Protein AF-A0A6A4QFP0-F1 (afdb_monomer)

Sequence (72 aa):
MVFAVNQDKLGVQGKKVKNDTNLEVWAGSLSGNKTAVILWNRSSSNATVTASWSDIGLKLGTKVDARDLWVV

Solvent-accessible surface area (backbone atoms only — not comparable to full-atom values): 4799 Å² total; per-residue (Å²): 102,64,65,58,69,78,64,39,90,67,74,53,74,62,40,79,59,44,79,56,97,42,38,36,32,31,28,24,66,42,72,89,91,36,68,48,76,46,77,42,74,71,55,98,63,93,76,92,74,86,82,54,48,70,62,58,77,39,64,84,88,66,86,77,88,84,75,81,54,79,81,120

Mean predicted aligned error: 8.96 Å

Organism: Lupinu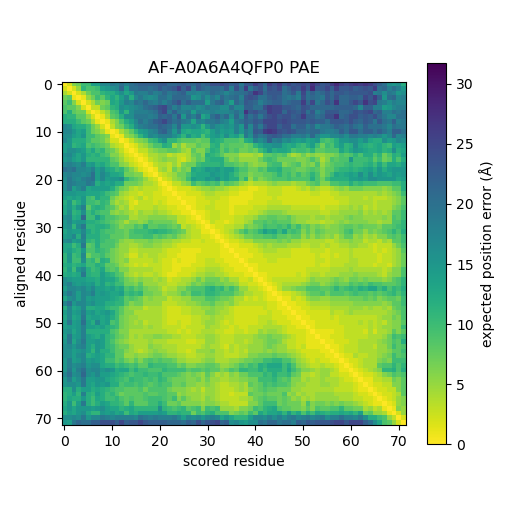s albus (NCBI:txid3870)

InterPro domains:
  IPR002241 Glycoside hydrolase, family 27 [PTHR11452] (2-70)
  IPR013780 Glycosyl hydrolase, all-beta [G3DSA:2.60.40.1180] (11-72)
  IPR041233 Alpha galactosidase, C-terminal domain [PF17801] (21-70)

pLDDT: mean 74.69, std 13.65, range [40.25, 87.0]

Secondary structure (DSSP, 8-state):
-THHHHT-TT--PPEEEEEETTEEEEEEEETTTEEEEEEEE-SSS-------GGGGT--TT-------SS--

Foldseek 3Di:
DVVCVVVFPVNWPWDFLDDDPQWTWTWTQGPPRDMDIDTGGRDPDDDDHDDDCVSRVHDPPDDDDDDDPPPD

Nearest PDB structures (foldseek):
  7o1f-assembly1_C  TM=5.746E-01  e=2.451E+00  Thermochaetoides thermophila DSM 1495
  8gnn-assembly1_A  TM=5.508E-01  e=3.586E+00  Homo sapiens
  8wu8-assembly1_A  TM=5.251E-01  e=3.821E+00  Homo sapiens
  6j8y-assembly1_A  TM=5.160E-01  e=3.365E+00  Homo sapiens
  1e2v-assembly3_C  TM=5.490E-01  e=5.957E+00  Chlamydomonas reinhardtii

Structure (mmCIF, N/CA/C/O backbone):
data_AF-A0A6A4QFP0-F1
#
_entry.id   AF-A0A6A4QFP0-F1
#
loop_
_atom_site.group_PDB
_atom_site.id
_atom_site.type_symbol
_atom_site.label_atom_id
_atom_site.label_alt_id
_atom_site.label_comp_id
_atom_site.label_asym_id
_atom_site.label_entity_id
_atom_site.label_seq_id
_atom_site.pdbx_PDB_ins_code
_atom_site.Cartn_x
_atom_site.Cartn_y
_atom_site.Cartn_z
_atom_site.occupancy
_atom_site.B_iso_or_equiv
_atom_site.auth_seq_id
_atom_site.auth_comp_id
_atom_site.auth_asym_id
_atom_site.auth_atom_id
_atom_site.pdbx_PDB_model_num
ATOM 1 N N . MET A 1 1 ? -13.672 -3.376 -9.936 1.00 51.69 1 MET A N 1
ATOM 2 C CA . MET A 1 1 ? -13.631 -2.098 -10.680 1.00 51.69 1 MET A CA 1
ATOM 3 C C . MET A 1 1 ? -13.005 -1.023 -9.809 1.00 51.69 1 MET A C 1
ATOM 5 O O . MET A 1 1 ? -13.537 -0.724 -8.746 1.00 51.69 1 MET A O 1
ATOM 9 N N . VAL A 1 2 ? -11.901 -0.438 -10.269 1.00 52.34 2 VAL A N 1
ATOM 10 C CA . VAL A 1 2 ? -11.157 0.640 -9.590 1.00 52.34 2 VAL A CA 1
ATOM 11 C C . VAL A 1 2 ? -12.008 1.888 -9.279 1.00 52.34 2 VAL A C 1
ATOM 13 O O . VAL A 1 2 ? -11.754 2.588 -8.304 1.00 52.34 2 VAL A O 1
ATOM 16 N N . PHE A 1 3 ? -13.094 2.115 -10.027 1.00 40.25 3 PHE A N 1
ATOM 17 C CA . PHE A 1 3 ? -14.026 3.229 -9.810 1.00 40.25 3 PHE A CA 1
ATOM 18 C C . PHE A 1 3 ? -14.760 3.188 -8.461 1.00 40.25 3 PHE A C 1
ATOM 20 O O . PHE A 1 3 ? -15.070 4.241 -7.910 1.00 40.25 3 PHE A O 1
ATOM 27 N N . ALA A 1 4 ? -14.994 1.999 -7.895 1.00 52.69 4 ALA A N 1
ATOM 28 C CA . ALA A 1 4 ? -15.678 1.861 -6.608 1.00 52.69 4 ALA A CA 1
ATOM 29 C C . ALA A 1 4 ? -14.815 2.322 -5.419 1.00 52.69 4 ALA A C 1
ATOM 31 O O . ALA A 1 4 ? -15.363 2.736 -4.406 1.00 52.69 4 ALA A O 1
ATOM 32 N N . VAL A 1 5 ? -13.482 2.297 -5.553 1.00 53.09 5 VAL A N 1
ATOM 33 C CA . VAL A 1 5 ? -12.558 2.814 -4.526 1.00 53.09 5 VAL A CA 1
ATOM 34 C C . VAL A 1 5 ? -12.614 4.341 -4.477 1.00 53.09 5 VAL A C 1
ATOM 36 O O . VAL A 1 5 ? -12.646 4.923 -3.400 1.00 53.09 5 VAL A O 1
ATOM 39 N N . ASN A 1 6 ? -12.684 4.994 -5.641 1.00 51.88 6 ASN A N 1
ATOM 40 C CA . ASN A 1 6 ? -12.772 6.453 -5.737 1.00 51.88 6 ASN A CA 1
ATOM 41 C C . ASN A 1 6 ? -14.162 7.009 -5.358 1.00 51.88 6 ASN A C 1
ATOM 43 O O . ASN A 1 6 ? -14.282 8.178 -5.014 1.00 51.88 6 ASN A O 1
ATOM 47 N N . GLN A 1 7 ? -15.215 6.190 -5.428 1.00 46.34 7 GLN A N 1
ATOM 48 C CA . GLN A 1 7 ? -16.590 6.556 -5.054 1.00 46.34 7 GLN A CA 1
ATOM 49 C C . GLN A 1 7 ? -16.983 6.042 -3.654 1.00 46.34 7 GLN A C 1
ATOM 51 O O . GLN A 1 7 ? -18.170 6.022 -3.318 1.00 46.34 7 GLN A O 1
ATOM 56 N N . ASP A 1 8 ? -16.022 5.598 -2.833 1.00 50.28 8 ASP A N 1
ATOM 57 C CA . ASP A 1 8 ? -16.328 5.132 -1.480 1.00 50.28 8 ASP A CA 1
ATOM 58 C C . ASP A 1 8 ? -16.817 6.303 -0.609 1.00 50.28 8 ASP A C 1
ATOM 60 O O . ASP A 1 8 ? -16.168 7.344 -0.487 1.00 50.28 8 ASP A O 1
ATOM 64 N N . LYS A 1 9 ? -17.996 6.120 0.000 1.00 44.94 9 LYS A N 1
ATOM 65 C CA . LYS A 1 9 ? -18.721 7.145 0.771 1.00 44.94 9 LYS A CA 1
ATOM 66 C C . LYS A 1 9 ? -17.949 7.700 1.973 1.00 44.94 9 LYS A C 1
ATOM 68 O O . LYS A 1 9 ? -18.378 8.714 2.516 1.00 44.94 9 LYS A O 1
ATOM 73 N N . LEU A 1 10 ? -16.858 7.063 2.408 1.00 46.88 10 LEU A N 1
ATOM 74 C CA . LEU A 1 10 ? -16.023 7.592 3.489 1.00 46.88 10 LEU A CA 1
ATOM 75 C C . LEU A 1 10 ? -15.182 8.798 3.069 1.00 46.88 10 LEU A C 1
ATOM 77 O O . LEU A 1 10 ? -14.798 9.569 3.943 1.00 46.88 10 LEU A O 1
ATOM 81 N N . GLY A 1 11 ? -14.875 8.969 1.776 1.00 51.09 11 GLY A N 1
ATOM 82 C CA . GLY A 1 11 ? -14.081 10.107 1.294 1.00 51.09 11 GLY A CA 1
ATOM 83 C C . GLY A 1 11 ? -12.687 10.224 1.930 1.00 51.09 11 GLY A C 1
ATOM 84 O O . GLY A 1 11 ? -12.065 11.283 1.861 1.00 51.09 11 GLY A O 1
ATOM 85 N N . VAL A 1 12 ? -12.187 9.163 2.574 1.00 55.22 12 VAL A N 1
ATOM 86 C CA . VAL A 1 12 ? -10.866 9.158 3.206 1.00 55.22 12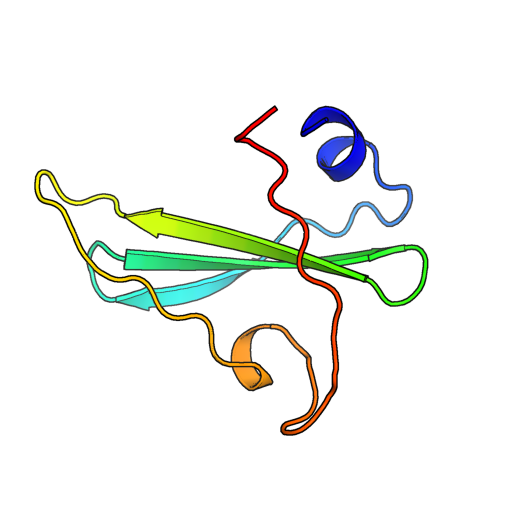 VAL A CA 1
ATOM 87 C C . VAL A 1 12 ? -9.827 9.010 2.108 1.00 55.22 12 VAL A C 1
ATOM 89 O 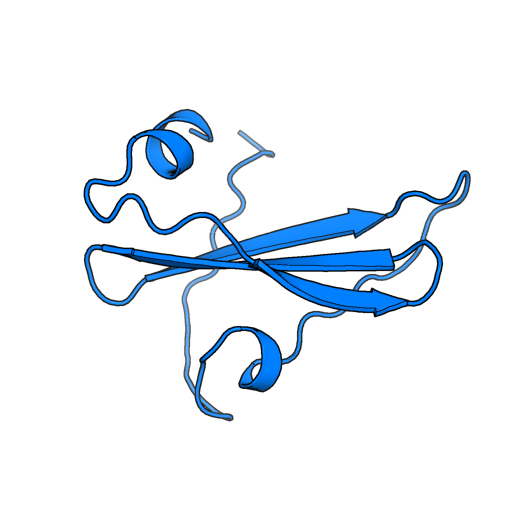O . VAL A 1 12 ? -9.637 7.936 1.538 1.00 55.22 12 VAL A O 1
ATOM 92 N N . GLN A 1 13 ? -9.152 10.114 1.804 1.00 59.12 13 GLN A N 1
ATOM 93 C CA . GLN A 1 13 ? -8.034 10.115 0.877 1.00 59.12 13 GLN A CA 1
ATOM 94 C C . GLN A 1 13 ? -6.958 9.144 1.381 1.00 59.12 13 GLN A C 1
ATOM 96 O O . GLN A 1 13 ? -6.496 9.249 2.520 1.00 59.12 13 GLN A O 1
ATOM 101 N N . GLY A 1 14 ? -6.561 8.195 0.529 1.00 65.69 14 GLY A N 1
ATOM 102 C CA . GLY A 1 14 ? -5.459 7.289 0.833 1.00 65.69 14 GLY A CA 1
ATOM 103 C C . GLY A 1 14 ? -4.209 8.087 1.198 1.00 65.69 14 GLY A C 1
ATOM 104 O O . GLY A 1 14 ? -3.823 9.019 0.490 1.00 65.69 14 GLY A O 1
ATOM 105 N N . LYS A 1 15 ? -3.579 7.739 2.318 1.00 70.56 15 LYS A N 1
ATOM 106 C CA . LYS A 1 15 ? -2.356 8.387 2.787 1.00 70.56 15 LYS A CA 1
ATOM 107 C C . LYS A 1 15 ? -1.154 7.546 2.376 1.00 70.56 15 LYS A C 1
ATOM 109 O O . LYS A 1 15 ? -1.210 6.317 2.394 1.00 70.56 15 LYS A O 1
ATOM 114 N N . LYS A 1 16 ? -0.047 8.206 2.041 1.00 75.31 16 LYS A N 1
ATOM 115 C CA . LYS A 1 16 ? 1.251 7.543 1.898 1.00 75.31 16 LYS A CA 1
ATOM 116 C C . LYS A 1 16 ? 1.692 7.039 3.272 1.00 75.31 16 LYS A C 1
ATOM 118 O O . LYS A 1 16 ? 1.892 7.843 4.183 1.00 75.31 16 LYS A O 1
ATOM 123 N N . VAL A 1 17 ? 1.807 5.725 3.417 1.00 77.50 17 VAL A N 1
ATOM 124 C CA . VAL A 1 17 ? 2.166 5.065 4.683 1.00 77.50 17 VAL A CA 1
ATOM 125 C C . VAL A 1 17 ? 3.611 4.577 4.693 1.00 77.50 17 VAL A C 1
ATOM 127 O O . VAL A 1 17 ? 4.207 4.476 5.759 1.00 77.50 17 VAL A O 1
ATOM 130 N N . LYS A 1 18 ? 4.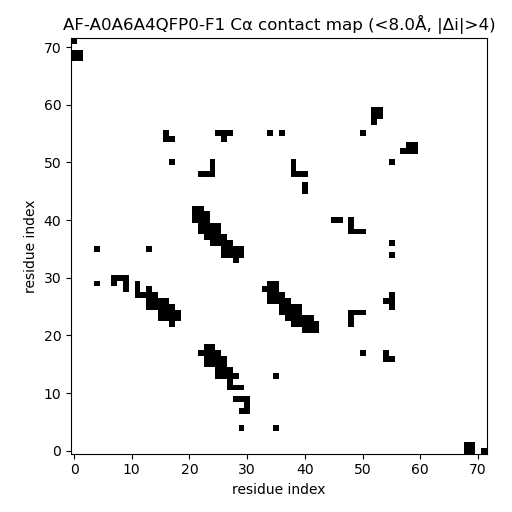209 4.365 3.514 1.00 74.50 18 LYS A N 1
ATOM 131 C CA . LYS A 1 18 ? 5.640 4.082 3.368 1.00 74.50 18 LYS A CA 1
ATOM 132 C C . LYS A 1 18 ? 6.203 4.762 2.125 1.00 74.50 18 LYS A C 1
ATOM 134 O O . LYS A 1 18 ? 5.550 4.791 1.081 1.00 74.50 18 LYS A O 1
ATOM 139 N N . ASN A 1 19 ? 7.411 5.302 2.254 1.00 74.38 19 ASN A N 1
ATOM 140 C CA . ASN A 1 19 ? 8.179 5.877 1.158 1.00 74.38 19 ASN A CA 1
ATOM 141 C C . ASN A 1 19 ? 9.617 5.371 1.246 1.00 74.38 19 ASN A C 1
ATOM 143 O O . ASN A 1 19 ? 10.358 5.800 2.127 1.00 74.38 19 ASN A O 1
ATOM 147 N N . ASP A 1 20 ? 9.986 4.457 0.358 1.00 72.62 20 ASP A N 1
ATOM 148 C CA . ASP A 1 20 ? 11.339 3.928 0.264 1.00 72.62 20 ASP A CA 1
ATOM 149 C C . ASP A 1 20 ? 11.918 4.282 -1.108 1.00 72.62 20 ASP A C 1
ATOM 151 O O . ASP A 1 20 ? 11.834 3.505 -2.057 1.00 72.62 20 ASP A O 1
ATOM 155 N N . THR A 1 21 ? 12.420 5.518 -1.220 1.00 77.06 21 THR A N 1
ATOM 156 C CA . THR A 1 21 ? 12.971 6.179 -2.423 1.00 77.06 21 THR A CA 1
ATOM 157 C C . THR A 1 21 ? 12.051 6.155 -3.653 1.00 77.06 21 THR A C 1
ATOM 159 O O . THR A 1 21 ? 11.500 7.184 -4.032 1.00 77.06 21 THR A O 1
ATOM 162 N N . ASN A 1 22 ? 11.881 4.986 -4.272 1.00 82.06 22 ASN A N 1
ATOM 163 C CA . ASN A 1 22 ? 11.053 4.747 -5.451 1.00 82.06 22 ASN A CA 1
ATOM 164 C C . ASN A 1 22 ? 9.869 3.807 -5.180 1.00 82.06 22 ASN A C 1
ATOM 166 O O . ASN A 1 22 ? 9.039 3.618 -6.064 1.00 82.06 22 ASN A O 1
ATOM 170 N N . LEU A 1 23 ? 9.787 3.188 -4.004 1.00 84.88 23 LEU A N 1
ATOM 171 C CA . LEU A 1 23 ? 8.712 2.272 -3.642 1.00 84.88 23 LEU A CA 1
ATOM 172 C C . LEU A 1 23 ? 7.773 2.968 -2.663 1.00 84.88 23 LEU A C 1
ATOM 174 O O . LEU A 1 23 ? 8.168 3.363 -1.565 1.00 84.88 23 LEU A O 1
ATOM 178 N N . GLU A 1 24 ? 6.517 3.113 -3.058 1.00 85.69 24 GLU A N 1
ATOM 179 C CA . GLU A 1 24 ? 5.499 3.758 -2.247 1.00 85.69 24 GLU A CA 1
ATOM 180 C C . GLU A 1 24 ? 4.403 2.763 -1.873 1.00 85.69 24 GLU A C 1
ATOM 182 O O . GLU A 1 24 ? 3.937 1.971 -2.695 1.00 85.69 24 GLU A O 1
ATOM 187 N N . VAL A 1 25 ? 3.963 2.839 -0.619 1.00 85.88 25 VAL A N 1
ATOM 188 C CA . VAL A 1 25 ? 2.750 2.168 -0.155 1.00 85.88 25 VAL A CA 1
ATOM 189 C C . VAL A 1 25 ? 1.765 3.240 0.260 1.00 85.88 25 VAL A C 1
ATOM 191 O O . VAL A 1 25 ? 2.080 4.111 1.078 1.00 85.88 25 VAL A O 1
ATOM 194 N N . TRP A 1 26 ? 0.563 3.158 -0.291 1.00 84.94 26 TRP A N 1
ATOM 195 C CA . TRP A 1 26 ? -0.554 4.009 0.083 1.00 84.94 26 TRP A CA 1
ATOM 196 C C . TRP A 1 26 ? -1.653 3.151 0.676 1.00 84.94 26 TRP A C 1
ATOM 198 O O . TRP A 1 26 ? -1.928 2.066 0.166 1.00 84.94 26 TRP A O 1
ATOM 208 N N . ALA A 1 27 ? -2.291 3.641 1.732 1.00 86.56 27 ALA A N 1
ATOM 209 C CA . ALA A 1 27 ? -3.428 2.965 2.328 1.00 86.56 27 ALA A CA 1
ATOM 210 C C . ALA A 1 27 ? -4.513 3.951 2.745 1.00 86.56 27 ALA A C 1
ATOM 212 O O . ALA A 1 27 ? -4.237 5.086 3.139 1.00 86.56 27 ALA A O 1
ATOM 213 N N . GLY A 1 28 ? -5.758 3.504 2.647 1.00 83.50 28 GLY A N 1
ATOM 214 C CA . GLY A 1 28 ? -6.926 4.258 3.075 1.00 83.50 28 GLY A CA 1
ATOM 215 C C . GLY A 1 28 ? -8.001 3.318 3.591 1.00 83.50 28 GLY A C 1
ATOM 216 O O . GLY A 1 28 ? -8.263 2.274 2.991 1.00 83.50 28 GLY A O 1
ATOM 217 N N . SER A 1 29 ? -8.618 3.681 4.711 1.00 79.56 29 SER A N 1
ATOM 218 C CA . SER A 1 29 ? -9.772 2.954 5.232 1.00 79.56 29 SER A CA 1
ATOM 219 C C . SER A 1 29 ? -10.974 3.181 4.318 1.00 79.56 29 SER A C 1
ATOM 221 O O . SER A 1 29 ? -11.294 4.316 3.973 1.00 79.56 29 SER A O 1
ATOM 223 N N . LEU A 1 30 ? -11.642 2.095 3.949 1.00 74.56 30 LEU A N 1
ATOM 224 C CA . LEU A 1 30 ? -12.883 2.085 3.185 1.00 74.56 30 LEU A CA 1
ATOM 225 C C . LEU A 1 30 ? -14.061 1.717 4.090 1.00 74.56 30 LEU A C 1
ATOM 227 O O . LEU A 1 30 ? -13.901 1.209 5.206 1.00 74.56 30 LEU A O 1
ATOM 231 N N . SER A 1 31 ? -15.269 1.925 3.578 1.00 73.00 31 SER A N 1
ATOM 232 C CA . SER A 1 31 ? -16.492 1.520 4.265 1.00 73.00 31 SER A CA 1
ATOM 233 C C . SER A 1 31 ? -16.551 0.010 4.543 1.00 73.00 31 SER A C 1
ATOM 235 O O . SER A 1 31 ? -16.062 -0.825 3.777 1.00 73.00 31 SER A O 1
ATOM 237 N N . GLY A 1 32 ? -17.159 -0.356 5.678 1.00 73.69 32 GLY A N 1
ATOM 238 C CA . GLY A 1 32 ? -17.368 -1.757 6.058 1.00 73.69 32 GLY A CA 1
ATOM 239 C C . GLY A 1 32 ? -16.112 -2.493 6.535 1.00 73.69 32 GLY A C 1
ATOM 240 O O . GLY A 1 32 ? -15.961 -3.670 6.218 1.00 73.69 32 GLY A O 1
ATOM 241 N N . ASN A 1 33 ? -15.229 -1.823 7.289 1.00 74.69 33 ASN A N 1
ATOM 242 C CA . ASN A 1 33 ? -13.978 -2.386 7.829 1.00 74.69 33 ASN A CA 1
ATOM 243 C C . ASN A 1 33 ? -13.028 -2.929 6.750 1.00 74.69 33 ASN A C 1
ATOM 245 O O . ASN A 1 33 ? -12.327 -3.919 6.959 1.00 74.69 33 ASN A O 1
ATOM 249 N N . LYS A 1 34 ? -13.021 -2.288 5.581 1.00 79.19 34 LYS A N 1
ATOM 250 C CA . LYS A 1 34 ? -12.126 -2.623 4.475 1.00 79.19 34 LYS A CA 1
ATOM 251 C C . LYS A 1 34 ? -10.973 -1.630 4.429 1.00 79.19 34 LYS A C 1
ATOM 253 O O . LYS A 1 34 ? -11.111 -0.488 4.855 1.00 79.19 34 LYS A O 1
ATOM 258 N N . THR A 1 35 ? -9.863 -2.051 3.841 1.00 83.50 35 THR A N 1
ATOM 259 C CA . THR A 1 35 ? -8.697 -1.194 3.617 1.00 83.50 35 THR A CA 1
ATOM 260 C C . THR A 1 35 ? -8.310 -1.274 2.149 1.00 83.50 35 THR A C 1
ATOM 262 O O . THR A 1 35 ? -8.111 -2.366 1.618 1.00 83.50 35 THR A O 1
ATOM 265 N N . ALA A 1 36 ? -8.212 -0.123 1.488 1.00 84.44 36 ALA A N 1
ATOM 266 C CA . ALA A 1 36 ? -7.584 -0.007 0.180 1.00 84.44 36 ALA A CA 1
ATOM 267 C C . ALA A 1 36 ? -6.073 0.106 0.361 1.00 84.44 36 ALA A C 1
ATOM 269 O O . ALA A 1 36 ? -5.612 0.878 1.203 1.00 84.44 36 ALA A O 1
ATOM 270 N N . VAL A 1 37 ? -5.313 -0.624 -0.452 1.00 85.25 37 VAL A N 1
ATOM 271 C CA . VAL A 1 37 ? -3.849 -0.566 -0.475 1.00 85.25 37 VAL A CA 1
ATOM 272 C C . VAL A 1 37 ? -3.391 -0.401 -1.918 1.00 85.25 37 VAL A C 1
ATOM 274 O O . VAL A 1 37 ? -3.881 -1.097 -2.805 1.00 85.25 37 VAL A O 1
ATOM 277 N N . ILE A 1 38 ? -2.450 0.510 -2.150 1.00 85.56 38 ILE A N 1
ATOM 278 C CA . ILE A 1 38 ? -1.767 0.678 -3.434 1.00 85.56 38 ILE A CA 1
ATOM 279 C C . ILE A 1 38 ? -0.281 0.440 -3.202 1.00 85.56 38 ILE A C 1
ATOM 281 O O . ILE A 1 38 ? 0.338 1.087 -2.355 1.00 85.56 38 ILE A O 1
ATOM 285 N N . LEU A 1 39 ? 0.278 -0.481 -3.980 1.00 86.88 39 LEU A N 1
ATOM 286 C CA . LEU A 1 39 ? 1.707 -0.744 -4.054 1.00 86.88 39 LEU A CA 1
ATOM 287 C C . LEU A 1 39 ? 2.227 -0.101 -5.336 1.00 86.88 39 LEU A C 1
ATOM 289 O O . LEU A 1 39 ? 1.837 -0.507 -6.429 1.00 86.88 39 LEU A O 1
ATOM 293 N N . TRP A 1 40 ? 3.068 0.921 -5.211 1.00 84.56 40 TRP A N 1
ATOM 294 C CA . TRP A 1 40 ? 3.534 1.690 -6.357 1.00 84.56 40 TRP A CA 1
ATOM 295 C C . TRP A 1 40 ? 5.055 1.662 -6.456 1.00 84.56 40 TRP A C 1
ATOM 297 O O . TRP A 1 40 ? 5.763 2.254 -5.645 1.00 84.56 40 TRP A O 1
ATOM 307 N N . ASN A 1 41 ? 5.555 0.982 -7.485 1.00 86.38 41 ASN A N 1
ATOM 308 C CA . ASN A 1 41 ? 6.950 1.055 -7.889 1.00 86.38 41 ASN A CA 1
ATOM 309 C C . ASN A 1 41 ? 7.130 2.186 -8.916 1.00 86.38 41 ASN A C 1
ATOM 311 O O . ASN A 1 41 ? 6.599 2.116 -10.022 1.00 86.38 41 ASN A O 1
ATOM 315 N N . ARG A 1 42 ? 7.867 3.232 -8.539 1.00 83.06 42 ARG A N 1
ATOM 316 C CA . ARG A 1 42 ? 8.205 4.396 -9.374 1.00 83.06 42 ARG A CA 1
ATOM 317 C C . ARG A 1 42 ? 9.569 4.274 -10.055 1.00 83.06 42 ARG A C 1
ATOM 319 O O . ARG A 1 42 ? 9.987 5.208 -10.736 1.00 83.06 42 ARG A O 1
ATOM 326 N N . SER A 1 43 ? 10.279 3.168 -9.846 1.00 83.19 43 SER A N 1
ATOM 327 C CA . SER A 1 43 ? 11.550 2.909 -10.521 1.00 83.19 43 SER A CA 1
ATOM 328 C C . SER A 1 43 ? 11.333 2.410 -11.953 1.00 83.19 43 SER A C 1
ATOM 330 O O . SER A 1 43 ? 10.235 2.009 -12.334 1.00 83.19 43 SER A O 1
ATOM 332 N N . SER A 1 44 ? 12.394 2.437 -12.756 1.00 83.00 44 SER A N 1
ATOM 333 C CA . SER A 1 44 ? 12.402 1.916 -14.128 1.00 83.00 44 SER A CA 1
ATOM 334 C C . SER A 1 44 ? 12.614 0.398 -14.209 1.00 83.00 44 SER A C 1
ATOM 336 O O . SER A 1 44 ? 12.630 -0.155 -15.308 1.00 83.00 44 SER A O 1
ATOM 338 N N . SER A 1 45 ? 12.790 -0.281 -13.073 1.00 87.00 45 SER A N 1
ATOM 339 C CA . SER A 1 45 ? 13.043 -1.719 -12.983 1.00 87.00 45 SER A CA 1
ATOM 340 C C . SER A 1 45 ? 11.972 -2.427 -12.156 1.00 87.00 45 SER A C 1
ATOM 342 O O . SER A 1 45 ? 11.245 -1.815 -11.375 1.00 87.00 45 SER A O 1
ATOM 344 N N . ASN A 1 46 ? 11.855 -3.745 -12.329 1.00 85.50 46 ASN A N 1
ATOM 345 C CA . ASN A 1 46 ? 10.940 -4.537 -11.517 1.00 85.50 46 ASN A CA 1
ATOM 346 C C . ASN A 1 46 ? 11.442 -4.608 -10.063 1.00 85.50 46 ASN A C 1
ATOM 348 O O . ASN A 1 46 ? 12.629 -4.842 -9.834 1.00 85.50 46 ASN A O 1
ATOM 35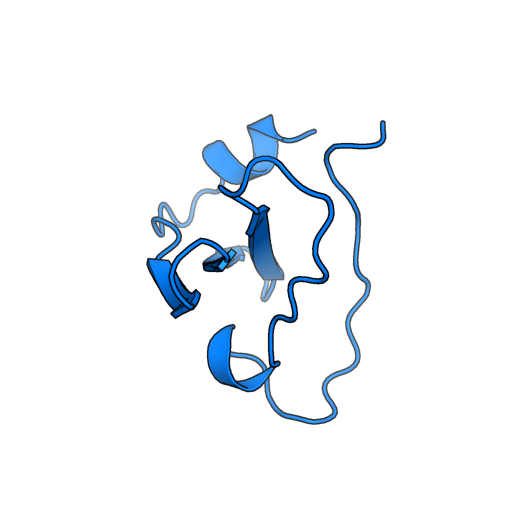2 N N . ALA A 1 47 ? 10.548 -4.413 -9.093 1.00 85.12 47 ALA A N 1
ATOM 353 C CA . ALA A 1 47 ? 10.888 -4.388 -7.674 1.00 85.12 47 ALA A CA 1
ATOM 354 C C . ALA A 1 47 ? 9.725 -4.893 -6.814 1.00 85.12 47 ALA A C 1
ATOM 356 O O . ALA A 1 47 ? 8.555 -4.638 -7.105 1.00 85.12 47 ALA A O 1
ATOM 357 N N . THR A 1 48 ? 10.062 -5.576 -5.721 1.00 86.81 48 THR A N 1
ATOM 358 C CA . THR A 1 48 ? 9.085 -6.054 -4.740 1.00 86.81 48 THR A CA 1
ATOM 359 C C . THR A 1 48 ? 8.711 -4.927 -3.786 1.00 86.81 48 THR A C 1
ATOM 361 O O . THR A 1 48 ? 9.568 -4.391 -3.086 1.00 86.81 48 THR A O 1
ATOM 364 N N . VAL A 1 49 ? 7.421 -4.594 -3.721 1.00 85.06 49 VAL A N 1
ATOM 365 C CA . VAL A 1 49 ? 6.870 -3.636 -2.754 1.00 85.06 49 VAL A CA 1
ATOM 366 C C . VAL A 1 49 ? 6.097 -4.400 -1.686 1.00 85.06 49 VAL A C 1
ATOM 368 O O . VAL A 1 49 ? 5.176 -5.149 -2.004 1.00 85.06 49 VAL A O 1
ATOM 371 N 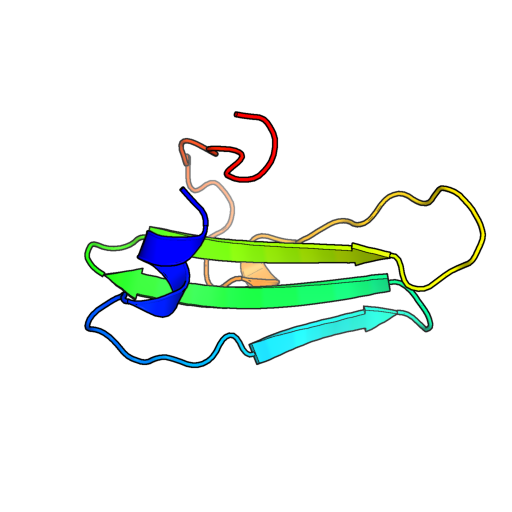N . THR A 1 50 ? 6.446 -4.185 -0.419 1.00 86.88 50 THR A N 1
ATOM 372 C CA . THR A 1 50 ? 5.805 -4.855 0.722 1.00 86.88 50 THR A CA 1
ATOM 373 C C . THR A 1 50 ? 5.052 -3.844 1.579 1.00 86.88 50 THR A C 1
ATOM 375 O O . THR A 1 50 ? 5.654 -2.891 2.078 1.00 86.88 50 THR A O 1
ATOM 378 N N . ALA A 1 51 ? 3.754 -4.080 1.786 1.00 86.00 51 ALA A N 1
ATOM 379 C CA . ALA A 1 51 ? 2.937 -3.373 2.769 1.00 86.00 51 ALA A CA 1
ATOM 380 C C . ALA A 1 51 ? 2.833 -4.195 4.058 1.00 86.00 51 ALA A C 1
ATOM 382 O O . ALA A 1 51 ? 2.365 -5.334 4.034 1.00 86.00 51 ALA A O 1
ATOM 383 N N . SER A 1 52 ? 3.252 -3.621 5.184 1.00 86.69 52 SER A N 1
ATOM 384 C CA . SER A 1 52 ? 3.106 -4.261 6.495 1.00 86.69 52 SER A CA 1
ATOM 385 C C . SER A 1 52 ? 1.706 -4.000 7.047 1.00 86.69 52 SER A C 1
ATOM 387 O O . SER A 1 52 ? 1.175 -2.903 6.880 1.00 86.69 52 SER A O 1
ATOM 389 N N . TRP A 1 53 ? 1.122 -4.963 7.769 1.00 86.75 53 TRP A N 1
ATOM 390 C CA . TRP A 1 53 ? -0.210 -4.788 8.368 1.00 86.75 53 TRP A CA 1
ATOM 391 C C . TRP A 1 53 ? -0.307 -3.558 9.275 1.00 86.75 53 TRP A C 1
ATOM 393 O O . TRP A 1 53 ? -1.281 -2.812 9.182 1.00 86.75 53 TRP A O 1
ATOM 403 N N . SER A 1 54 ? 0.731 -3.308 10.078 1.00 84.38 54 SER A N 1
ATO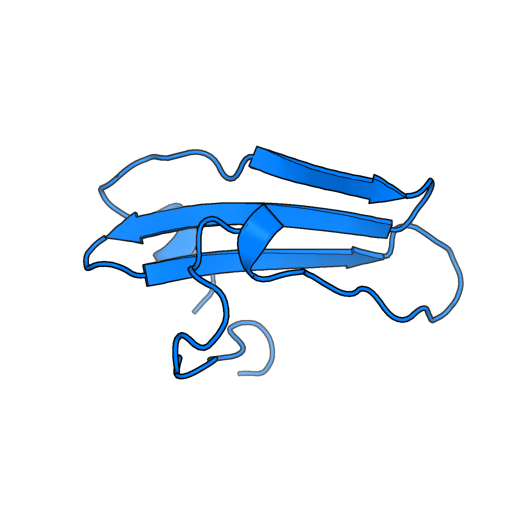M 404 C CA . SER A 1 54 ? 0.842 -2.125 10.938 1.00 84.38 54 SER A CA 1
ATOM 405 C C . SER A 1 54 ? 0.723 -0.814 10.165 1.00 84.38 54 SER A C 1
ATOM 407 O O . SER A 1 54 ? 0.088 0.122 10.644 1.00 84.38 54 SER A O 1
ATOM 409 N N . ASP A 1 55 ? 1.298 -0.762 8.964 1.00 81.69 55 ASP A N 1
ATOM 410 C CA . ASP A 1 55 ? 1.406 0.460 8.163 1.00 81.69 55 ASP A CA 1
ATOM 411 C C . ASP A 1 55 ? 0.061 0.807 7.517 1.00 81.69 55 ASP A C 1
ATOM 413 O O . ASP A 1 55 ? -0.227 1.969 7.253 1.00 81.69 55 ASP A O 1
ATOM 417 N N . ILE A 1 56 ? -0.790 -0.198 7.300 1.00 82.62 56 ILE A N 1
ATOM 418 C CA . ILE A 1 56 ? -2.102 -0.061 6.653 1.00 82.62 56 ILE A CA 1
ATOM 419 C C . ILE A 1 56 ? -3.270 -0.158 7.644 1.00 82.62 56 ILE A C 1
ATOM 421 O O . ILE A 1 56 ? -4.417 -0.356 7.248 1.00 82.62 56 ILE A O 1
ATOM 425 N N . GLY A 1 57 ? -2.986 -0.003 8.942 1.00 80.75 57 GLY A N 1
ATOM 426 C CA . GLY A 1 57 ? -4.002 0.077 9.993 1.00 80.75 57 GLY A CA 1
ATOM 427 C C . GLY A 1 57 ? -4.636 -1.262 10.379 1.00 80.75 57 GLY A C 1
ATOM 428 O O . GLY A 1 57 ? -5.706 -1.277 10.985 1.00 80.75 57 GLY A O 1
ATOM 429 N N . LEU A 1 58 ? -3.994 -2.385 10.050 1.00 82.94 58 LEU A N 1
ATOM 430 C CA . LEU A 1 58 ? -4.456 -3.727 10.397 1.00 82.94 58 LEU A CA 1
ATOM 431 C C . LEU A 1 58 ? -3.635 -4.311 11.551 1.00 82.94 58 LEU A C 1
ATOM 433 O O . LEU A 1 58 ? -2.419 -4.135 11.647 1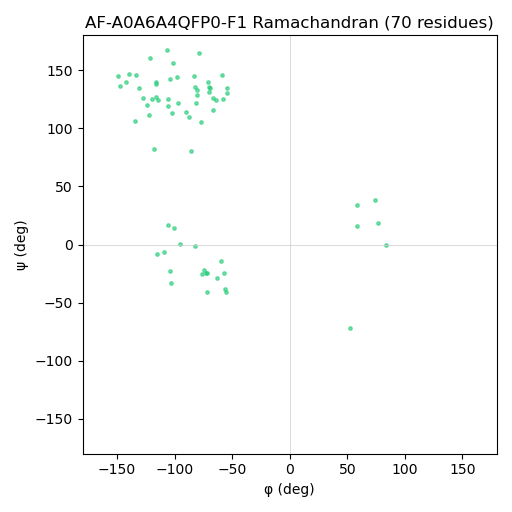.00 82.94 58 LEU A O 1
ATOM 437 N N . LYS A 1 59 ? -4.303 -5.043 12.450 1.00 83.25 59 LYS A N 1
ATOM 438 C CA . LYS A 1 59 ? -3.611 -5.755 13.531 1.00 83.25 59 LYS A CA 1
ATOM 439 C C . LYS A 1 59 ? -2.834 -6.934 12.950 1.00 83.25 59 LYS A C 1
ATOM 441 O O . LYS A 1 59 ? -3.342 -7.650 12.084 1.00 83.25 59 LYS A O 1
ATOM 446 N N . LEU A 1 60 ? -1.629 -7.171 13.462 1.00 81.31 60 LEU A N 1
ATOM 447 C CA . LEU A 1 60 ? -0.857 -8.369 13.130 1.00 81.31 60 LEU A CA 1
ATOM 448 C C . LEU A 1 60 ? -1.698 -9.629 13.400 1.00 81.31 60 LEU A C 1
ATOM 450 O O . LEU A 1 60 ? -2.370 -9.723 14.424 1.00 81.31 60 LEU A O 1
ATOM 454 N N . GLY A 1 61 ? -1.685 -10.574 12.459 1.00 78.69 61 GLY A N 1
ATOM 455 C CA . GLY A 1 61 ? -2.477 -11.807 12.538 1.00 78.69 61 GLY A CA 1
ATOM 456 C C . GLY A 1 61 ? -3.934 -11.686 12.069 1.00 78.69 61 GLY A C 1
ATOM 457 O O . GLY A 1 61 ? -4.643 -12.691 12.065 1.00 78.69 61 GLY A O 1
ATOM 458 N N . THR A 1 62 ? -4.389 -10.503 11.639 1.00 83.69 62 THR A N 1
ATOM 459 C CA . THR A 1 62 ? -5.719 -10.355 11.022 1.00 83.69 62 THR A CA 1
ATOM 460 C C . THR A 1 62 ? -5.769 -11.140 9.711 1.00 83.69 62 THR A C 1
ATOM 462 O O . THR A 1 62 ? -4.949 -10.917 8.822 1.00 83.69 62 THR A O 1
ATOM 465 N N . LYS A 1 63 ? -6.737 -12.053 9.576 1.00 82.75 63 LYS A N 1
ATOM 466 C CA . LYS A 1 63 ? -7.036 -12.708 8.297 1.00 82.75 63 LYS A CA 1
ATOM 467 C C . LYS A 1 63 ? -7.897 -11.779 7.451 1.00 82.75 63 LYS A C 1
ATOM 469 O O . LYS A 1 63 ? -8.921 -11.295 7.929 1.00 82.75 63 LYS A O 1
ATOM 474 N N . VAL A 1 64 ? -7.484 -11.551 6.211 1.00 83.38 64 VAL A N 1
ATOM 475 C CA . VAL A 1 64 ? -8.213 -10.723 5.247 1.00 83.38 64 VAL A CA 1
ATOM 476 C C . VAL A 1 64 ? -8.298 -11.443 3.909 1.00 83.38 64 VAL A C 1
ATOM 478 O O . VAL A 1 64 ? -7.356 -12.130 3.515 1.00 83.38 64 VAL A O 1
ATOM 481 N N . ASP A 1 65 ? -9.404 -11.243 3.200 1.00 84.06 65 ASP A N 1
ATOM 482 C CA . ASP A 1 65 ? -9.519 -11.632 1.798 1.00 84.06 65 ASP A CA 1
ATOM 483 C C . ASP A 1 65 ? 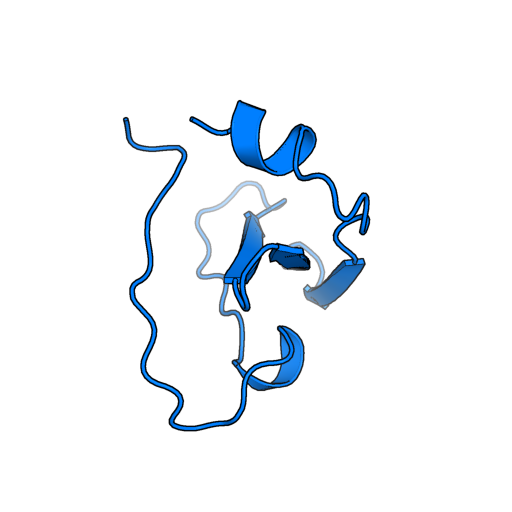-8.998 -10.488 0.927 1.00 84.06 65 ASP A C 1
ATOM 485 O O . ASP A 1 65 ? -9.619 -9.426 0.826 1.00 84.06 65 ASP A O 1
ATOM 489 N N . ALA A 1 66 ? -7.841 -10.697 0.300 1.00 82.00 66 ALA A N 1
ATOM 490 C CA . ALA A 1 66 ? -7.285 -9.746 -0.652 1.00 82.00 66 ALA A CA 1
ATOM 491 C C . ALA A 1 66 ? -7.967 -9.908 -2.018 1.00 82.00 66 ALA A C 1
ATOM 493 O O . ALA A 1 66 ? -8.111 -11.019 -2.526 1.00 82.00 66 ALA A O 1
ATOM 494 N N . ARG A 1 67 ? -8.376 -8.791 -2.627 1.00 82.62 67 ARG A N 1
ATOM 495 C CA . ARG A 1 67 ? -8.899 -8.759 -3.997 1.00 82.62 67 ARG A CA 1
ATOM 496 C C . ARG A 1 67 ? -8.086 -7.776 -4.820 1.00 82.62 67 ARG A C 1
ATOM 498 O O . ARG A 1 67 ? -8.059 -6.591 -4.492 1.00 82.62 67 ARG A O 1
ATOM 505 N N . ASP A 1 68 ? -7.458 -8.272 -5.880 1.00 78.06 68 ASP A N 1
ATOM 506 C CA . ASP A 1 68 ? -6.854 -7.413 -6.893 1.00 78.06 68 ASP A CA 1
ATOM 507 C C . ASP A 1 68 ? -7.971 -6.720 -7.689 1.00 78.06 68 ASP A C 1
ATOM 509 O O . ASP A 1 68 ? -8.993 -7.324 -8.021 1.00 78.06 68 ASP A O 1
ATOM 513 N N . LEU A 1 69 ? -7.815 -5.420 -7.920 1.00 70.88 69 LEU A N 1
ATOM 514 C CA . LEU A 1 69 ? -8.809 -4.575 -8.579 1.00 70.88 69 LEU A CA 1
ATOM 515 C C . LEU A 1 69 ? -8.393 -4.143 -9.992 1.00 70.88 69 LEU A C 1
ATOM 517 O O . LEU A 1 69 ? -9.215 -3.516 -10.668 1.00 70.88 69 LEU A O 1
ATOM 521 N N . TRP A 1 70 ? -7.161 -4.451 -10.410 1.00 64.31 70 TRP A N 1
ATOM 522 C CA . TRP A 1 70 ? -6.584 -4.082 -11.707 1.00 64.31 70 TRP A CA 1
ATOM 523 C C . TRP A 1 70 ? -6.554 -5.238 -12.698 1.00 64.31 70 TRP A C 1
ATOM 525 O O . TRP A 1 70 ? -6.738 -5.010 -13.891 1.00 64.31 70 TRP A O 1
ATOM 535 N N . VAL A 1 71 ? -6.363 -6.463 -12.215 1.00 52.22 71 VAL A N 1
ATOM 536 C CA . VAL A 1 71 ? -6.440 -7.664 -13.051 1.00 52.22 71 VAL A CA 1
ATOM 537 C C . VAL A 1 71 ? -7.904 -8.101 -13.114 1.00 52.22 71 VAL A C 1
ATOM 539 O O . VAL A 1 71 ? -8.355 -8.929 -12.325 1.00 52.22 71 VAL A O 1
ATOM 542 N N . VAL A 1 72 ? -8.672 -7.443 -13.986 1.00 44.75 72 VAL A N 1
ATOM 543 C CA . VAL A 1 72 ? -10.031 -7.857 -14.371 1.00 44.75 72 VAL A CA 1
ATOM 544 C C . VAL A 1 72 ? -9.953 -8.652 -15.663 1.00 44.75 72 VAL A C 1
ATOM 546 O O . VAL A 1 72 ? -9.207 -8.201 -16.560 1.00 44.75 72 VAL A O 1
#

Radius of gyration: 12.72 Å; Cα contacts (8 Å, |Δi|>4): 100; chains: 1; bounding box: 32×23×28 Å